Protein AF-A0A953JB17-F1 (afdb_monomer_lite)

Radius of gyration: 14.87 Å; chains: 1; bounding box: 32×25×37 Å

Structure (mmCIF, N/CA/C/O backbone):
data_AF-A0A953JB17-F1
#
_entry.id   AF-A0A953JB17-F1
#
loop_
_atom_site.group_PDB
_atom_site.id
_atom_site.type_symbol
_atom_site.label_atom_id
_atom_site.label_alt_id
_atom_site.label_comp_id
_atom_s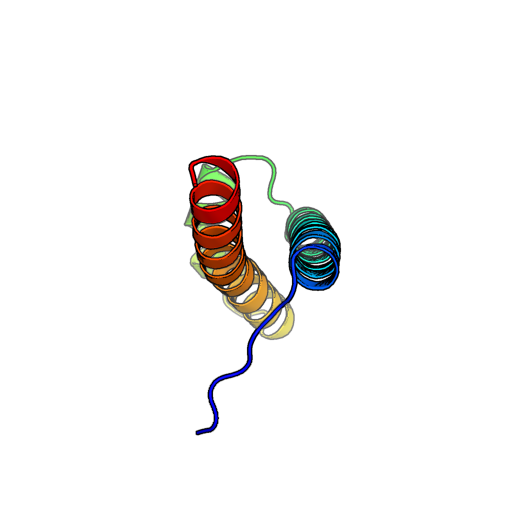ite.label_asym_id
_atom_site.label_entity_id
_atom_site.label_seq_id
_atom_site.pdbx_PDB_ins_code
_atom_site.Cartn_x
_atom_site.Cartn_y
_atom_site.Cartn_z
_atom_site.occupancy
_atom_site.B_iso_or_equiv
_atom_site.auth_seq_id
_atom_site.auth_comp_id
_atom_site.auth_asym_id
_atom_site.auth_atom_id
_atom_site.pdbx_PDB_model_num
ATOM 1 N N . GLY A 1 1 ? 23.224 -13.780 -2.216 1.00 51.72 1 GLY A N 1
ATOM 2 C CA . GLY A 1 1 ? 22.033 -13.422 -3.007 1.00 51.72 1 GLY A CA 1
ATOM 3 C C . GLY A 1 1 ? 22.493 -12.983 -4.377 1.00 51.72 1 GLY A C 1
ATOM 4 O O . GLY A 1 1 ? 23.519 -12.321 -4.447 1.00 51.72 1 GLY A O 1
ATOM 5 N N . GLY A 1 2 ? 21.820 -13.416 -5.443 1.00 69.12 2 GLY A N 1
ATOM 6 C CA . GLY A 1 2 ? 22.106 -12.941 -6.800 1.00 69.12 2 GLY A CA 1
ATOM 7 C C . GLY A 1 2 ? 21.451 -11.582 -7.036 1.00 69.12 2 GLY A C 1
ATOM 8 O O . GL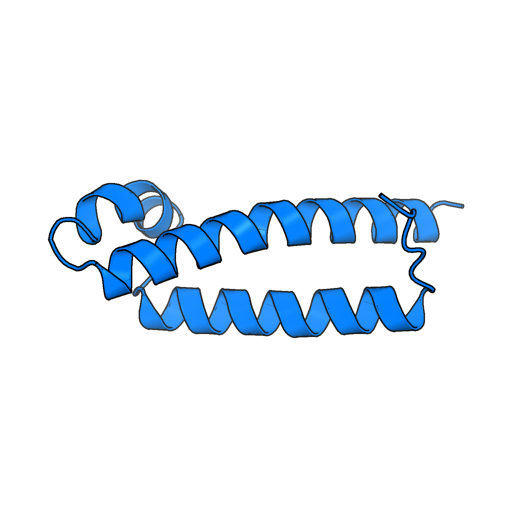Y A 1 2 ? 20.349 -11.353 -6.543 1.00 69.12 2 GLY A O 1
ATOM 9 N N . ALA A 1 3 ? 22.126 -10.687 -7.756 1.00 75.25 3 ALA A N 1
ATOM 10 C CA . ALA A 1 3 ? 21.515 -9.442 -8.203 1.00 75.25 3 ALA A CA 1
ATOM 11 C C . ALA A 1 3 ? 20.485 -9.760 -9.297 1.00 75.25 3 ALA A C 1
ATOM 13 O O . ALA A 1 3 ? 20.813 -10.424 -10.280 1.00 75.25 3 ALA A O 1
ATOM 14 N N . LEU A 1 4 ? 19.247 -9.312 -9.107 1.00 76.25 4 LEU A N 1
ATOM 15 C CA . LEU A 1 4 ? 18.210 -9.350 -10.133 1.00 76.25 4 LEU A CA 1
ATOM 16 C C . LEU A 1 4 ? 18.249 -8.024 -10.893 1.00 76.25 4 LEU A C 1
ATOM 18 O O . LEU A 1 4 ? 18.250 -6.960 -10.279 1.00 76.25 4 LEU A O 1
ATOM 22 N N . THR A 1 5 ? 18.293 -8.089 -12.219 1.00 83.19 5 THR A N 1
ATOM 23 C CA . THR A 1 5 ? 18.238 -6.915 -13.096 1.00 83.19 5 THR A CA 1
ATOM 24 C C . THR A 1 5 ? 16.883 -6.868 -13.783 1.00 83.19 5 THR A C 1
ATOM 26 O O . THR A 1 5 ? 16.468 -7.863 -14.377 1.00 83.19 5 THR A O 1
ATOM 29 N N . LEU A 1 6 ? 16.213 -5.721 -13.723 1.00 86.12 6 LEU A N 1
ATOM 30 C CA . LEU A 1 6 ? 14.989 -5.457 -14.474 1.00 86.12 6 LEU A CA 1
ATOM 31 C C . LEU A 1 6 ? 15.344 -4.673 -15.737 1.00 86.12 6 LEU A C 1
ATOM 33 O O . LEU A 1 6 ? 16.124 -3.723 -15.673 1.00 86.12 6 LEU A O 1
ATOM 37 N N . ASP A 1 7 ? 14.776 -5.063 -16.875 1.00 91.88 7 ASP A N 1
ATOM 38 C CA . ASP A 1 7 ? 14.747 -4.191 -18.047 1.00 91.88 7 ASP A CA 1
ATOM 39 C C . ASP A 1 7 ? 13.640 -3.128 -17.903 1.00 91.88 7 ASP A C 1
ATOM 41 O O . ASP A 1 7 ? 12.839 -3.156 -16.964 1.00 91.88 7 ASP A O 1
ATOM 45 N N . ALA A 1 8 ? 13.599 -2.168 -18.831 1.00 91.75 8 ALA A N 1
ATOM 46 C CA . ALA A 1 8 ? 12.649 -1.059 -18.777 1.00 91.75 8 ALA A CA 1
ATOM 47 C C . ALA A 1 8 ? 11.180 -1.519 -18.838 1.00 91.75 8 ALA A C 1
ATOM 49 O O . ALA A 1 8 ? 10.323 -0.936 -18.176 1.00 91.75 8 ALA A O 1
ATOM 50 N N . GLN A 1 9 ? 10.882 -2.577 -19.599 1.00 93.88 9 GLN A N 1
ATOM 51 C CA . GLN A 1 9 ? 9.519 -3.095 -19.724 1.00 93.88 9 GLN A CA 1
ATOM 52 C C . GLN A 1 9 ? 9.071 -3.786 -18.432 1.00 93.88 9 GLN A C 1
ATOM 54 O O . GLN A 1 9 ? 7.939 -3.599 -17.975 1.00 93.88 9 GLN A O 1
ATOM 59 N N . ALA A 1 10 ? 9.954 -4.589 -17.842 1.00 93.62 10 ALA A N 1
ATOM 60 C CA . ALA A 1 10 ? 9.712 -5.242 -16.570 1.00 93.62 10 ALA A CA 1
ATOM 61 C C . ALA A 1 10 ? 9.539 -4.202 -15.460 1.00 93.62 10 ALA A C 1
ATOM 63 O O . ALA A 1 10 ? 8.612 -4.329 -14.664 1.00 93.62 10 ALA A O 1
ATOM 64 N N . LEU A 1 11 ? 10.374 -3.158 -15.434 1.00 94.38 11 LEU A N 1
ATOM 65 C CA . LEU A 1 11 ? 10.271 -2.066 -14.467 1.00 94.38 11 LEU A CA 1
ATOM 66 C C . LEU A 1 11 ? 8.904 -1.365 -14.532 1.00 94.38 11 LEU A C 1
ATOM 68 O O . LEU A 1 11 ? 8.250 -1.237 -13.499 1.00 94.38 11 LEU A O 1
ATOM 72 N N . ASP A 1 12 ? 8.443 -0.985 -15.727 1.00 94.56 12 ASP A N 1
ATOM 73 C CA . ASP A 1 12 ? 7.116 -0.375 -15.924 1.00 94.56 12 ASP A CA 1
ATOM 74 C C . ASP A 1 12 ? 5.980 -1.310 -15.473 1.00 94.56 12 ASP A C 1
ATOM 76 O O . ASP A 1 12 ? 5.072 -0.916 -14.737 1.00 94.56 12 ASP A O 1
ATOM 80 N N . SER A 1 13 ? 6.080 -2.592 -15.832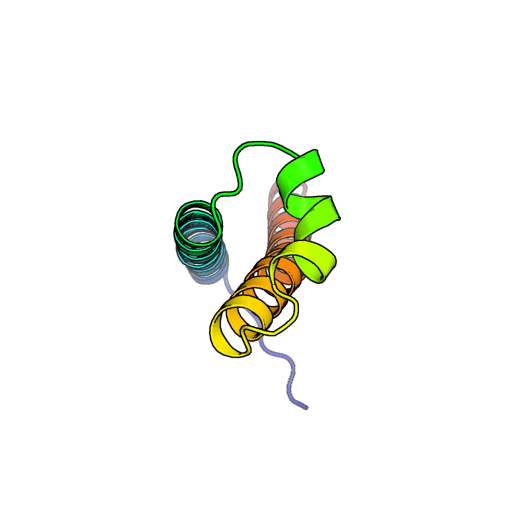 1.00 96.56 13 SER A N 1
ATOM 81 C CA . SER A 1 13 ? 5.087 -3.602 -15.452 1.00 96.56 13 SER A CA 1
ATOM 82 C C . SER A 1 13 ? 5.003 -3.784 -13.932 1.00 96.56 13 SER A C 1
ATOM 84 O O . SER A 1 13 ? 3.905 -3.871 -13.378 1.00 96.56 13 SER A O 1
ATOM 86 N N . TRP A 1 14 ? 6.149 -3.816 -13.245 1.00 96.19 14 TRP A N 1
ATOM 87 C CA . TRP A 1 14 ? 6.214 -3.923 -11.786 1.00 96.19 14 TRP A CA 1
ATOM 88 C C . TRP A 1 14 ? 5.692 -2.669 -11.092 1.00 96.19 14 TRP A C 1
ATOM 90 O O . TRP A 1 14 ? 4.885 -2.793 -10.171 1.00 96.19 14 TRP A O 1
ATOM 100 N N . LEU A 1 15 ? 6.080 -1.478 -11.559 1.00 96.75 15 LEU A N 1
ATOM 101 C CA . LEU A 1 15 ? 5.551 -0.210 -11.051 1.00 96.75 15 LEU A CA 1
ATOM 102 C C . LEU A 1 15 ? 4.025 -0.186 -11.108 1.00 96.75 15 LEU A C 1
ATOM 104 O O . LEU A 1 15 ? 3.376 0.141 -10.113 1.00 96.75 15 LEU A O 1
ATOM 108 N N . ARG A 1 16 ? 3.445 -0.596 -12.240 1.00 97.69 16 ARG A N 1
ATOM 109 C CA . ARG A 1 16 ? 1.993 -0.632 -12.415 1.00 97.69 16 ARG A CA 1
ATOM 110 C C . ARG A 1 16 ? 1.316 -1.608 -11.456 1.00 97.69 16 ARG A C 1
ATOM 112 O O . ARG A 1 16 ? 0.429 -1.209 -10.709 1.00 97.69 16 ARG A O 1
ATOM 119 N N . VAL A 1 17 ? 1.742 -2.871 -11.450 1.00 98.19 17 VAL A N 1
ATOM 120 C CA . VAL A 1 17 ? 1.092 -3.920 -10.645 1.00 98.19 17 VAL A CA 1
ATOM 121 C C . VAL A 1 17 ? 1.195 -3.631 -9.147 1.00 98.19 17 VAL A C 1
ATOM 123 O O . VAL A 1 17 ? 0.226 -3.839 -8.415 1.00 98.19 17 VAL A O 1
ATOM 126 N N . LEU A 1 18 ? 2.344 -3.142 -8.676 1.00 98.12 18 LEU A N 1
ATOM 127 C CA . LEU A 1 18 ? 2.539 -2.837 -7.258 1.00 98.12 18 LEU A CA 1
ATOM 128 C C . LEU A 1 18 ? 1.784 -1.571 -6.838 1.00 98.12 18 LEU A C 1
ATOM 130 O O . LEU A 1 18 ? 1.230 -1.540 -5.738 1.00 98.12 18 LEU A O 1
ATOM 134 N N . THR A 1 19 ? 1.679 -0.574 -7.723 1.00 98.06 19 THR A N 1
ATOM 135 C CA . THR A 1 19 ? 0.808 0.591 -7.505 1.00 98.06 19 THR A CA 1
ATOM 136 C C . THR A 1 19 ? -0.647 0.153 -7.370 1.00 98.06 19 THR A C 1
ATOM 138 O O . THR A 1 19 ? -1.300 0.497 -6.386 1.00 98.06 19 THR A O 1
ATOM 141 N N . ASP A 1 20 ? -1.142 -0.665 -8.302 1.00 98.50 20 ASP A N 1
ATOM 142 C CA . ASP A 1 20 ? -2.517 -1.172 -8.275 1.00 98.50 20 ASP A CA 1
ATOM 143 C C . ASP A 1 20 ? -2.792 -1.970 -6.986 1.00 98.50 20 ASP A C 1
ATOM 145 O O . ASP A 1 20 ? -3.825 -1.786 -6.338 1.00 98.50 20 ASP A O 1
ATOM 149 N N . ALA A 1 21 ? -1.845 -2.812 -6.557 1.00 98.19 21 ALA A N 1
ATOM 150 C CA . ALA A 1 21 ? -1.953 -3.555 -5.304 1.00 98.19 21 ALA A CA 1
ATOM 151 C C . ALA A 1 21 ? -2.019 -2.627 -4.078 1.00 98.19 21 ALA A C 1
ATOM 153 O O . ALA A 1 21 ? -2.861 -2.832 -3.198 1.00 98.19 21 ALA A O 1
ATOM 154 N N . ARG A 1 22 ? -1.177 -1.585 -4.029 1.00 97.19 22 ARG A N 1
ATOM 155 C CA . ARG A 1 22 ? -1.178 -0.601 -2.938 1.00 97.19 22 ARG A CA 1
ATOM 156 C C . ARG A 1 22 ? -2.490 0.185 -2.891 1.00 97.19 22 ARG A C 1
ATOM 158 O O . ARG A 1 22 ? -3.026 0.383 -1.804 1.00 97.19 22 ARG A O 1
ATOM 165 N N . LEU A 1 23 ? -3.055 0.554 -4.041 1.00 97.88 23 LEU A N 1
ATOM 166 C CA . LEU A 1 23 ? -4.365 1.212 -4.118 1.00 97.88 23 LEU A CA 1
ATOM 167 C C . LEU A 1 23 ? -5.490 0.313 -3.594 1.00 97.88 23 LEU A C 1
ATOM 169 O O . LEU A 1 23 ? -6.312 0.755 -2.793 1.00 97.88 23 LEU A O 1
ATOM 173 N N . VAL A 1 24 ? -5.510 -0.964 -3.990 1.00 98.00 24 VAL A N 1
ATOM 174 C CA . VAL A 1 24 ? -6.502 -1.934 -3.493 1.00 98.00 24 VAL A CA 1
ATOM 175 C C . VAL A 1 24 ? -6.411 -2.092 -1.975 1.00 98.00 24 VAL A C 1
ATOM 177 O O . VAL A 1 24 ? -7.442 -2.155 -1.304 1.00 98.00 24 VAL A O 1
ATOM 180 N N . LEU A 1 25 ? -5.198 -2.151 -1.423 1.00 97.44 25 LEU A N 1
ATOM 181 C CA . LEU A 1 25 ? -4.997 -2.211 0.024 1.00 97.44 25 LEU A CA 1
ATOM 182 C C . LEU A 1 25 ? -5.465 -0.928 0.713 1.00 97.44 25 LEU A C 1
ATOM 184 O O . LEU A 1 25 ? -6.190 -1.028 1.697 1.00 97.44 25 LEU A O 1
ATOM 188 N N . GLY A 1 26 ? -5.145 0.249 0.166 1.00 97.38 26 GLY A N 1
ATOM 189 C CA . GLY A 1 26 ? -5.594 1.532 0.713 1.00 97.38 26 GLY A CA 1
ATOM 190 C C . GLY A 1 26 ? -7.117 1.635 0.803 1.00 97.38 26 GLY A C 1
ATOM 191 O O . GLY A 1 26 ? -7.653 1.974 1.855 1.00 97.38 26 GLY A O 1
ATOM 192 N N . VAL A 1 27 ? -7.831 1.213 -0.246 1.00 97.19 27 VAL A N 1
ATOM 193 C CA . VAL A 1 27 ? -9.304 1.155 -0.234 1.00 97.19 27 VAL A CA 1
ATOM 194 C C . VAL A 1 27 ? -9.824 0.190 0.835 1.00 97.19 27 VAL A C 1
ATOM 196 O O . VAL A 1 27 ? -10.773 0.510 1.546 1.00 97.19 27 VAL A O 1
ATOM 199 N N . ARG A 1 28 ? -9.218 -0.995 0.981 1.00 95.31 28 ARG A N 1
ATOM 200 C CA . ARG A 1 28 ? -9.660 -1.997 1.972 1.00 95.31 28 ARG A CA 1
A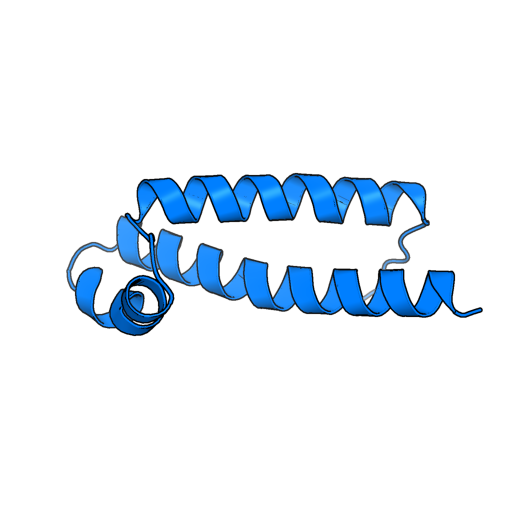TOM 201 C C . ARG A 1 28 ? -9.381 -1.581 3.410 1.00 95.31 28 ARG A C 1
ATOM 203 O O . ARG A 1 28 ? -10.161 -1.929 4.290 1.00 95.31 28 ARG A O 1
ATOM 210 N N . LEU A 1 29 ? -8.283 -0.870 3.632 1.00 96.44 29 LEU A N 1
ATOM 211 C CA . LEU A 1 29 ? -7.909 -0.315 4.929 1.00 96.44 29 LEU A CA 1
ATOM 212 C C . LEU A 1 29 ? -8.684 0.972 5.252 1.00 96.44 29 LEU A C 1
ATOM 214 O O . LEU A 1 29 ? -8.632 1.438 6.387 1.00 96.44 29 LEU A O 1
ATOM 218 N N . GLY A 1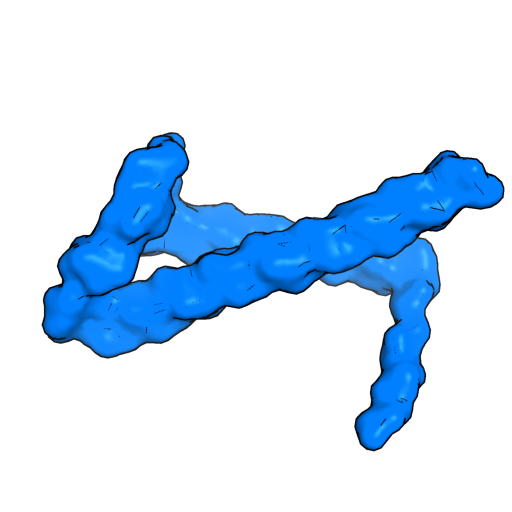 30 ? -9.423 1.530 4.284 1.00 96.44 30 GLY A N 1
ATOM 219 C CA . GLY A 1 30 ? -10.141 2.792 4.442 1.00 96.44 30 GLY A CA 1
ATOM 220 C C . GLY A 1 30 ? -9.174 3.948 4.675 1.00 96.44 30 GLY A C 1
ATOM 221 O O . GLY A 1 30 ? -9.268 4.619 5.700 1.00 96.44 30 GLY A O 1
ATOM 222 N N . ILE A 1 31 ? -8.191 4.096 3.787 1.00 97.12 31 ILE A N 1
ATOM 223 C CA . ILE A 1 31 ? -7.247 5.216 3.768 1.00 97.12 31 ILE A CA 1
ATOM 224 C C . ILE A 1 31 ? -7.722 6.205 2.709 1.00 97.12 31 ILE A C 1
ATOM 226 O O . ILE A 1 31 ? -7.703 5.888 1.517 1.00 97.12 31 ILE A O 1
ATOM 230 N N . GLU A 1 32 ? -8.138 7.390 3.140 1.00 94.94 32 GLU A N 1
ATOM 231 C CA . GLU A 1 32 ? -8.536 8.490 2.259 1.00 94.94 32 GLU A CA 1
ATOM 232 C C . GLU A 1 32 ? -7.574 9.676 2.371 1.00 94.94 32 GLU A C 1
ATOM 234 O O . GLU A 1 32 ? -7.383 10.405 1.394 1.00 94.94 32 GLU A O 1
ATOM 239 N N . THR A 1 33 ? -6.936 9.841 3.532 1.00 94.75 33 THR A N 1
ATOM 240 C CA . THR A 1 33 ? -5.969 10.911 3.793 1.00 94.75 33 THR A CA 1
ATOM 241 C C . THR A 1 33 ? -4.617 10.386 4.275 1.00 94.75 33 THR A C 1
ATOM 243 O O . THR A 1 33 ? -4.411 9.187 4.472 1.00 94.75 33 THR A O 1
ATOM 246 N N . GLU A 1 34 ? -3.660 11.297 4.436 1.00 90.62 34 GLU A N 1
ATOM 247 C CA . GLU A 1 34 ? -2.354 10.979 5.015 1.00 90.62 34 GLU A CA 1
ATOM 248 C C . GLU A 1 34 ? -2.482 10.635 6.506 1.00 90.62 34 GLU A C 1
ATOM 250 O O . GLU A 1 34 ? -1.903 9.651 6.961 1.00 90.62 34 GLU A O 1
ATOM 255 N N . GLU A 1 35 ? -3.345 11.343 7.242 1.00 95.44 35 GLU A N 1
ATOM 256 C CA . GLU A 1 35 ? -3.627 11.061 8.654 1.00 95.44 35 GLU A CA 1
ATOM 257 C C . GLU A 1 35 ? -4.210 9.652 8.862 1.00 95.44 35 GLU A C 1
ATOM 259 O O . GLU A 1 35 ? -3.889 8.978 9.843 1.00 95.44 35 GLU A O 1
ATOM 264 N N . ASP A 1 36 ? -5.031 9.166 7.922 1.00 95.25 36 ASP A N 1
ATOM 265 C CA . ASP A 1 36 ? -5.547 7.795 7.955 1.00 95.25 36 ASP A CA 1
ATOM 266 C C . ASP A 1 36 ? -4.431 6.749 7.880 1.00 95.25 36 ASP A C 1
ATOM 268 O O . ASP A 1 36 ? -4.540 5.695 8.520 1.00 95.25 36 ASP A O 1
ATOM 272 N N . ALA A 1 37 ? -3.397 7.026 7.078 1.00 91.69 37 ALA A N 1
ATOM 273 C CA . ALA A 1 37 ? -2.243 6.156 6.898 1.00 91.69 37 ALA A CA 1
ATOM 274 C C . ALA A 1 37 ? -1.335 6.180 8.134 1.00 91.69 37 ALA A C 1
ATOM 276 O O . ALA A 1 37 ? -0.924 5.122 8.604 1.00 91.69 37 ALA A O 1
ATOM 277 N N . GLU A 1 38 ? -1.087 7.357 8.712 1.00 92.50 38 GLU A N 1
ATOM 278 C CA . GLU A 1 38 ? -0.308 7.501 9.951 1.00 92.50 38 GLU A CA 1
ATOM 279 C C . GLU A 1 38 ? -0.956 6.764 11.136 1.00 92.50 38 GLU A C 1
ATOM 281 O O . GLU A 1 38 ? -0.265 6.182 11.972 1.00 92.50 38 GLU A O 1
ATOM 286 N N . ALA A 1 39 ? -2.291 6.722 11.182 1.00 94.38 39 ALA A N 1
ATOM 287 C CA . ALA A 1 39 ? -3.047 6.048 12.234 1.00 94.38 39 ALA A CA 1
ATOM 288 C C . ALA A 1 39 ? -3.223 4.526 12.026 1.00 94.38 39 ALA A C 1
ATOM 290 O O . ALA A 1 39 ? -3.848 3.868 12.865 1.00 94.38 39 ALA A O 1
ATOM 291 N N . LEU A 1 40 ? -2.718 3.928 10.936 1.00 92.81 40 LEU A N 1
ATOM 292 C CA . LEU A 1 40 ? -2.944 2.508 10.600 1.00 92.81 40 LEU A CA 1
ATOM 293 C C . LEU A 1 40 ? -2.542 1.546 11.721 1.00 92.81 40 LEU A C 1
ATOM 295 O O . LEU A 1 40 ? -3.292 0.617 12.039 1.00 92.81 40 LEU A O 1
ATOM 299 N N . ALA A 1 41 ? -1.376 1.771 12.328 1.00 89.38 41 ALA A N 1
ATOM 300 C CA . ALA A 1 41 ? -0.860 0.918 13.394 1.00 89.38 41 ALA A CA 1
ATOM 301 C C . ALA A 1 41 ? -1.814 0.870 14.599 1.00 89.38 41 ALA A C 1
ATOM 303 O O . ALA A 1 41 ? -2.015 -0.189 15.188 1.00 89.38 41 ALA A O 1
ATOM 304 N N . GLU A 1 42 ? -2.447 1.996 14.932 1.00 93.12 42 GLU A N 1
ATOM 305 C CA . GLU A 1 42 ? -3.415 2.093 16.028 1.00 93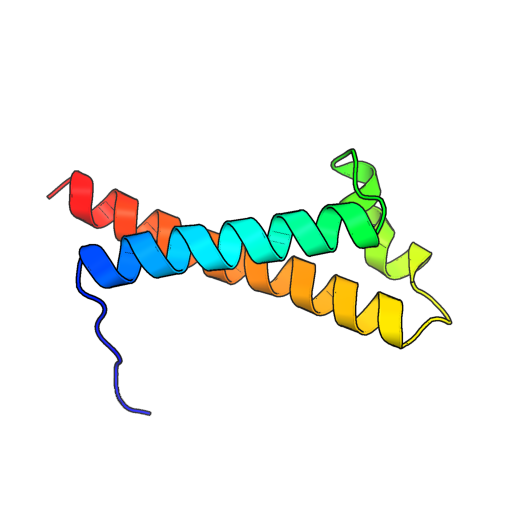.12 42 GLU A CA 1
ATOM 306 C C . GLU A 1 42 ? -4.784 1.522 15.631 1.00 93.12 42 GLU A C 1
ATOM 308 O O . GLU A 1 42 ? -5.410 0.793 16.402 1.00 93.12 42 GLU A O 1
ATOM 313 N N . ARG A 1 43 ? -5.239 1.800 14.404 1.00 93.31 43 ARG A N 1
ATOM 314 C CA . ARG A 1 43 ? -6.545 1.364 13.874 1.00 93.31 43 ARG A CA 1
ATOM 315 C C . ARG A 1 43 ? -6.661 -0.147 13.686 1.00 93.31 43 ARG A C 1
ATOM 317 O O . ARG A 1 43 ? -7.771 -0.671 13.679 1.00 93.31 43 ARG A O 1
ATOM 324 N N . THR A 1 44 ? -5.537 -0.836 13.508 1.00 94.19 44 THR A N 1
ATOM 325 C CA . THR A 1 44 ? -5.490 -2.285 13.251 1.00 94.19 44 THR A CA 1
ATOM 326 C C . THR A 1 44 ? -5.208 -3.119 14.503 1.00 94.19 44 THR A C 1
ATOM 328 O O . THR A 1 44 ? -5.134 -4.347 14.432 1.00 94.19 44 THR A O 1
ATOM 331 N N . VAL A 1 45 ? -5.097 -2.489 15.680 1.00 92.69 45 VAL A N 1
ATOM 332 C CA . VAL A 1 45 ? -4.884 -3.200 16.948 1.00 92.69 45 VAL A CA 1
ATOM 333 C C . VAL A 1 45 ? -6.021 -4.188 17.206 1.00 92.69 45 VAL A C 1
ATOM 335 O O . VAL A 1 45 ? -7.193 -3.827 17.268 1.00 92.69 45 VAL A O 1
ATOM 338 N N . GLY A 1 46 ? -5.659 -5.455 17.413 1.00 93.25 46 GLY A N 1
ATOM 339 C CA . GLY A 1 46 ? -6.617 -6.526 17.693 1.00 93.25 46 GLY A CA 1
ATOM 340 C C . GLY A 1 46 ? -7.230 -7.180 16.451 1.00 93.25 46 GLY A C 1
ATOM 341 O O . GLY A 1 46 ? -7.942 -8.171 16.607 1.00 93.25 46 GLY A O 1
ATOM 342 N N . ASP A 1 47 ? -6.910 -6.701 15.245 1.00 96.06 47 ASP A N 1
ATOM 343 C CA . ASP A 1 47 ? -7.224 -7.365 13.977 1.00 96.06 47 ASP A CA 1
ATOM 344 C C . ASP A 1 47 ? -5.928 -7.740 13.248 1.00 96.06 47 ASP A C 1
ATOM 346 O O . ASP A 1 47 ? -5.297 -6.943 12.555 1.00 96.06 47 ASP A O 1
ATOM 350 N N . GLU A 1 48 ? -5.532 -9.001 13.405 1.00 95.12 48 GLU A N 1
ATOM 351 C CA . GLU A 1 48 ? -4.302 -9.541 12.828 1.00 95.12 48 GLU A CA 1
ATOM 352 C C . GLU A 1 48 ? -4.284 -9.486 11.292 1.00 95.12 48 GLU A C 1
ATOM 354 O O . GLU A 1 48 ? -3.233 -9.262 10.688 1.00 95.12 48 GLU A O 1
ATOM 359 N N . ALA A 1 49 ? -5.440 -9.660 10.644 1.00 94.69 49 ALA A N 1
ATOM 360 C CA . ALA A 1 49 ? -5.528 -9.612 9.189 1.00 94.69 49 ALA A CA 1
ATOM 361 C C . ALA A 1 49 ? -5.386 -8.173 8.681 1.00 94.69 49 ALA A C 1
ATOM 363 O O . ALA A 1 49 ? -4.680 -7.933 7.697 1.00 94.69 49 ALA A O 1
ATOM 364 N N . ALA A 1 50 ? -6.017 -7.216 9.366 1.00 94.88 50 ALA A N 1
ATOM 365 C CA . ALA A 1 50 ? -5.873 -5.801 9.049 1.00 94.88 50 ALA A CA 1
ATOM 366 C C . ALA A 1 50 ? -4.439 -5.309 9.303 1.00 94.88 50 ALA A C 1
ATOM 368 O O . ALA A 1 50 ? -3.896 -4.583 8.472 1.00 94.88 50 ALA A O 1
ATOM 369 N N . ARG A 1 51 ? -3.790 -5.771 10.380 1.00 95.69 51 ARG A N 1
ATOM 370 C CA . ARG A 1 51 ? -2.385 -5.461 10.684 1.00 95.69 51 ARG A CA 1
ATOM 371 C C . ARG A 1 51 ? -1.443 -5.954 9.585 1.00 95.69 51 ARG A C 1
ATOM 373 O O . ARG A 1 51 ? -0.630 -5.184 9.088 1.00 95.69 51 ARG A O 1
ATOM 380 N N . ALA A 1 52 ? -1.597 -7.202 9.142 1.00 95.69 52 ALA A N 1
ATOM 381 C CA . ALA A 1 52 ? -0.799 -7.740 8.039 1.00 95.69 52 ALA A CA 1
ATOM 382 C C . ALA A 1 52 ? -1.027 -6.973 6.721 1.00 95.69 52 ALA A C 1
ATOM 384 O O . ALA A 1 52 ? -0.092 -6.753 5.951 1.00 95.69 52 ALA A O 1
ATOM 385 N N . ALA A 1 53 ? -2.265 -6.543 6.456 1.00 96.25 53 ALA A N 1
ATOM 386 C CA . ALA A 1 53 ? -2.578 -5.713 5.297 1.00 96.25 53 ALA A CA 1
ATOM 387 C C . ALA A 1 53 ? -1.946 -4.313 5.391 1.00 96.25 53 ALA A C 1
ATOM 389 O O . ALA A 1 53 ? -1.466 -3.812 4.374 1.00 96.25 53 ALA A O 1
ATOM 390 N N . ALA A 1 54 ? -1.910 -3.707 6.582 1.00 96.38 54 ALA A N 1
ATOM 391 C CA . ALA A 1 54 ? -1.250 -2.426 6.831 1.00 96.38 54 ALA A CA 1
ATOM 392 C C . ALA A 1 54 ? 0.271 -2.517 6.634 1.00 96.38 54 ALA A C 1
ATOM 394 O O . ALA A 1 54 ? 0.841 -1.714 5.902 1.00 96.38 54 ALA A O 1
ATOM 395 N N . GLU A 1 55 ? 0.914 -3.554 7.175 1.00 96.00 55 GLU A N 1
ATOM 396 C CA . GLU A 1 55 ? 2.352 -3.794 6.983 1.00 96.00 55 GLU A CA 1
ATOM 397 C C . GLU A 1 55 ? 2.706 -4.000 5.507 1.00 96.00 55 GLU A C 1
ATOM 399 O O . GLU A 1 55 ? 3.698 -3.462 5.012 1.00 96.00 55 GLU A O 1
ATOM 404 N N . LEU A 1 56 ? 1.873 -4.747 4.773 1.00 97.25 56 LEU A N 1
ATOM 405 C CA . LEU A 1 56 ? 2.055 -4.925 3.336 1.00 97.25 56 LEU A CA 1
ATOM 406 C C . LEU A 1 56 ? 1.853 -3.610 2.578 1.00 97.25 56 LEU A C 1
ATOM 408 O O . LEU A 1 56 ? 2.615 -3.321 1.655 1.00 97.25 56 LEU A O 1
ATOM 412 N N . PHE A 1 57 ? 0.841 -2.824 2.953 1.00 97.44 57 PHE A N 1
ATOM 413 C CA . PHE A 1 57 ? 0.614 -1.503 2.381 1.00 97.44 57 PHE A CA 1
ATOM 414 C C . PHE A 1 57 ? 1.863 -0.640 2.557 1.00 97.44 57 PHE A C 1
ATOM 416 O O . PHE A 1 57 ? 2.394 -0.185 1.548 1.00 97.44 57 PHE A O 1
ATOM 423 N N . GLU A 1 58 ? 2.378 -0.486 3.779 1.00 96.19 58 GLU A N 1
ATOM 424 C CA . GLU A 1 58 ? 3.589 0.289 4.087 1.00 96.19 58 GLU A CA 1
ATOM 425 C C . GLU A 1 58 ? 4.807 -0.191 3.296 1.00 96.19 58 GLU A C 1
ATOM 427 O O . GLU A 1 58 ? 5.439 0.604 2.594 1.00 96.19 58 GLU A O 1
ATOM 432 N N . TRP A 1 59 ? 5.087 -1.496 3.332 1.00 97.31 59 TRP A N 1
ATOM 433 C CA . TRP A 1 59 ? 6.214 -2.092 2.618 1.00 97.31 59 TRP A CA 1
ATOM 434 C C . TRP A 1 59 ? 6.156 -1.831 1.108 1.00 97.31 59 TRP A C 1
ATOM 436 O O . TRP A 1 59 ? 7.172 -1.477 0.508 1.00 97.31 59 TRP A O 1
ATOM 446 N N . LEU A 1 60 ? 4.973 -1.933 0.490 1.00 98.00 60 LEU A N 1
ATOM 447 C CA . LEU A 1 60 ? 4.804 -1.615 -0.932 1.00 98.00 60 LEU A CA 1
ATOM 448 C C . LEU A 1 60 ? 5.166 -0.164 -1.254 1.00 98.00 60 LEU A C 1
ATOM 450 O O . LEU A 1 60 ? 5.603 0.103 -2.365 1.00 98.00 60 LEU A O 1
ATOM 454 N N . GLY A 1 61 ? 5.002 0.764 -0.311 1.00 96.31 61 GLY A N 1
ATOM 455 C CA . GLY A 1 61 ? 5.403 2.162 -0.495 1.00 96.31 61 GLY A CA 1
ATOM 456 C C . GLY A 1 61 ? 6.903 2.294 -0.652 1.00 96.31 61 GLY A C 1
ATOM 457 O O . GLY A 1 61 ? 7.362 2.867 -1.630 1.00 96.31 61 GLY A O 1
ATOM 458 N N . ILE A 1 62 ? 7.650 1.660 0.250 1.00 96.81 62 ILE A N 1
ATOM 459 C CA . ILE A 1 62 ? 9.116 1.644 0.208 1.00 96.81 62 ILE A CA 1
ATOM 460 C C . ILE A 1 62 ? 9.603 1.035 -1.113 1.00 96.81 62 ILE A C 1
ATOM 462 O O . ILE A 1 62 ? 10.454 1.605 -1.791 1.00 96.81 62 ILE A O 1
ATOM 466 N N . VAL A 1 63 ? 9.027 -0.101 -1.520 1.00 96.44 63 VAL A N 1
ATOM 467 C CA . VAL A 1 63 ? 9.389 -0.756 -2.787 1.00 96.44 63 VAL A CA 1
ATOM 468 C C . VAL A 1 63 ? 9.061 0.128 -3.990 1.00 96.44 63 VAL A C 1
ATOM 470 O O . VAL A 1 63 ? 9.859 0.223 -4.922 1.00 96.44 63 VAL A O 1
ATOM 473 N N . LEU A 1 64 ? 7.896 0.776 -3.996 1.00 96.94 64 LEU A N 1
ATOM 474 C CA . LEU A 1 64 ? 7.506 1.678 -5.077 1.00 96.94 64 LEU A CA 1
ATOM 475 C C . LEU A 1 64 ? 8.424 2.901 -5.152 1.00 96.94 64 LEU A C 1
ATOM 477 O O . LEU A 1 64 ? 8.812 3.267 -6.259 1.00 96.94 64 LEU A O 1
ATOM 481 N N . ASP A 1 65 ? 8.836 3.473 -4.020 1.00 96.69 65 ASP A N 1
ATOM 482 C CA . ASP A 1 65 ? 9.795 4.583 -3.979 1.00 96.69 65 ASP A CA 1
ATOM 483 C C . ASP A 1 65 ? 11.146 4.181 -4.596 1.00 96.69 65 ASP A C 1
ATOM 485 O O . ASP A 1 65 ? 11.717 4.925 -5.401 1.00 96.69 65 ASP A O 1
ATOM 489 N N . GLU A 1 66 ? 11.636 2.973 -4.300 1.00 94.19 66 GLU A N 1
ATOM 490 C CA . GLU A 1 66 ? 12.852 2.432 -4.921 1.00 94.19 66 GLU A CA 1
ATOM 491 C C . GLU A 1 66 ? 12.693 2.252 -6.440 1.00 94.19 66 GLU A C 1
ATOM 493 O O . GLU A 1 66 ? 13.564 2.667 -7.212 1.00 94.19 66 GLU A O 1
ATOM 498 N N . LEU A 1 67 ? 11.574 1.683 -6.897 1.00 94.06 67 LEU A N 1
ATOM 499 C CA . LEU A 1 67 ? 11.312 1.484 -8.326 1.00 94.06 67 LEU A CA 1
ATOM 500 C C . LEU A 1 67 ? 11.150 2.814 -9.079 1.00 94.06 67 LEU A C 1
ATOM 502 O O . LEU A 1 67 ? 11.654 2.946 -10.196 1.00 94.06 67 LEU A O 1
ATOM 506 N N . VAL A 1 68 ? 10.498 3.811 -8.474 1.00 95.44 68 VAL A N 1
ATOM 507 C CA . VAL A 1 68 ? 10.362 5.164 -9.038 1.00 95.44 68 VAL A CA 1
ATOM 508 C C . VAL A 1 68 ? 11.725 5.845 -9.140 1.00 95.44 68 VAL A C 1
ATOM 510 O O . VAL A 1 68 ? 12.019 6.472 -10.161 1.00 95.44 68 VAL A O 1
ATOM 513 N N . SER A 1 69 ? 12.582 5.693 -8.127 1.00 92.31 69 SER A N 1
ATOM 514 C CA . SER A 1 69 ? 13.956 6.207 -8.153 1.00 92.31 69 SER A CA 1
ATOM 515 C C . SER A 1 69 ? 14.761 5.603 -9.309 1.00 92.31 69 SER A C 1
ATOM 517 O O . SER A 1 69 ? 15.378 6.330 -10.093 1.00 92.31 69 SER A O 1
ATOM 519 N N . LEU A 1 70 ? 14.674 4.281 -9.496 1.00 90.62 70 LEU A N 1
ATOM 520 C CA . LEU A 1 70 ? 15.331 3.581 -10.604 1.00 90.62 70 LEU A CA 1
ATOM 521 C C . LEU A 1 70 ? 14.792 4.021 -11.974 1.00 90.62 70 LEU A C 1
ATOM 523 O O . LEU A 1 70 ? 15.577 4.266 -12.891 1.00 90.62 70 LEU A O 1
ATOM 527 N N . ALA A 1 71 ? 13.472 4.173 -12.112 1.00 88.81 71 ALA A N 1
ATOM 528 C CA . ALA A 1 71 ? 12.849 4.643 -13.350 1.00 88.81 71 ALA A CA 1
ATOM 529 C C . ALA A 1 71 ? 13.252 6.087 -13.685 1.00 88.81 71 ALA A C 1
ATOM 531 O O . ALA A 1 71 ? 13.573 6.398 -14.832 1.00 88.81 71 ALA A O 1
ATOM 532 N N . SER A 1 72 ? 13.309 6.957 -12.677 1.00 87.00 72 SER A N 1
ATOM 533 C CA . SER A 1 72 ? 13.721 8.357 -12.832 1.00 87.00 72 SER A CA 1
ATOM 534 C C . SER A 1 72 ? 15.195 8.473 -13.226 1.00 87.00 72 SER A C 1
ATOM 536 O O . SER A 1 72 ? 15.544 9.293 -14.074 1.00 87.00 72 SER A O 1
ATOM 538 N N . GLY A 1 73 ? 16.053 7.611 -12.671 1.00 81.31 73 GLY A N 1
ATOM 539 C CA . GLY A 1 73 ? 17.456 7.500 -13.071 1.00 81.31 73 GLY A CA 1
ATOM 540 C C . GLY A 1 73 ? 17.638 7.023 -14.516 1.00 81.31 73 GLY A C 1
ATOM 541 O O . GLY A 1 73 ? 18.569 7.463 -15.183 1.00 81.31 73 GLY A O 1
ATOM 542 N N . HIS A 1 74 ? 16.735 6.179 -15.027 1.00 63.00 74 HIS A N 1
ATOM 543 C CA . HIS A 1 74 ? 16.765 5.716 -16.418 1.00 63.00 74 HIS A CA 1
ATOM 544 C C . HIS A 1 74 ? 16.360 6.802 -17.429 1.00 63.00 74 HIS A C 1
ATOM 546 O O . HIS A 1 74 ? 16.881 6.824 -18.537 1.00 63.00 74 HIS A O 1
ATOM 552 N N . LEU A 1 75 ? 15.455 7.716 -17.058 1.00 60.22 75 LEU A N 1
ATOM 553 C CA . LEU A 1 75 ? 14.985 8.801 -17.935 1.00 60.22 75 LEU A CA 1
ATOM 554 C C . LEU A 1 75 ? 15.932 10.013 -17.990 1.00 60.22 75 LEU A C 1
ATOM 556 O O . LEU A 1 75 ? 15.786 10.860 -18.870 1.00 60.22 75 LEU A O 1
ATOM 560 N N . GLY A 1 76 ? 16.868 10.119 -17.042 1.00 56.75 76 GLY A N 1
ATOM 561 C CA . GLY A 1 76 ? 17.873 11.185 -16.989 1.00 56.75 76 GLY A CA 1
ATOM 562 C C . GLY A 1 76 ? 19.217 10.851 -17.652 1.00 56.75 76 GLY A C 1
ATOM 563 O O . GLY A 1 76 ? 20.101 11.709 -17.638 1.00 56.75 76 GLY A O 1
ATOM 564 N N . GLY A 1 77 ? 19.386 9.628 -18.173 1.00 48.22 77 GLY A N 1
ATOM 565 C CA . GLY A 1 77 ? 20.623 9.108 -18.775 1.00 48.22 77 GLY A CA 1
ATOM 566 C C . GLY A 1 77 ? 20.604 9.023 -20.295 1.00 48.22 77 GLY A C 1
ATOM 567 O O . GLY A 1 77 ? 19.504 8.915 -20.878 1.00 48.22 77 GLY A O 1
#

Sequence (77 aa):
GGALTLDAQALDSWLRVLTDARLVLGVRLGIETEEDAEALAERTVGDEAARAAAELFEWLGIVLDELVSLASGHLGG

pLDDT: mean 91.31, std 10.77, range [48.22, 98.5]

Secondary structure (DSSP, 8-state):
-PPP---HHHHHHHHHHHHHHHHHHHHHHT--SHHHHHTHHHHTTT-HHHHHHHHHHHHHHHHHHHHHHHHHHHHT-

Foldseek 3Di:
DDDDDDDPVRLVVCLVVLVVLLVVLCVVQVPPDPVSLVCQCVSCPPPPVSNVSSVSSVVSVVVSVVSVVVNVVVVVD